Protein AF-A0A817BEB2-F1 (afdb_monomer)

Structure (mmCIF, N/CA/C/O backbone):
data_AF-A0A817BEB2-F1
#
_entry.id   AF-A0A817BEB2-F1
#
loop_
_atom_site.group_PDB
_atom_site.id
_atom_site.type_symbol
_atom_site.label_atom_id
_atom_site.label_alt_id
_atom_site.label_comp_id
_atom_site.label_asym_id
_atom_site.label_entity_id
_atom_site.label_seq_id
_atom_site.pdbx_PDB_ins_code
_atom_site.Cartn_x
_atom_site.Cartn_y
_atom_site.Cartn_z
_atom_site.occupancy
_atom_site.B_iso_or_equiv
_atom_site.auth_seq_id
_atom_site.auth_comp_id
_atom_site.auth_asym_id
_atom_site.auth_atom_id
_atom_site.pdbx_PDB_model_num
ATOM 1 N N . MET A 1 1 ? 2.318 13.592 32.454 1.00 37.03 1 MET A N 1
ATOM 2 C CA . MET A 1 1 ? 2.856 12.254 32.131 1.00 37.03 1 MET A CA 1
ATOM 3 C C . MET A 1 1 ? 2.737 12.042 30.629 1.00 37.03 1 MET A C 1
ATOM 5 O O . MET A 1 1 ? 1.643 11.786 30.157 1.00 37.03 1 MET A O 1
ATOM 9 N N . LEU A 1 2 ? 3.817 12.220 29.867 1.00 45.56 2 LEU A N 1
ATOM 10 C CA . LEU A 1 2 ? 3.842 11.837 28.451 1.00 45.56 2 LEU A CA 1
ATOM 11 C C . LEU A 1 2 ? 4.492 10.458 28.370 1.00 45.56 2 LEU A C 1
ATOM 13 O O . LEU A 1 2 ? 5.700 10.325 28.569 1.00 45.56 2 LEU A O 1
ATOM 17 N N . GLN A 1 3 ? 3.683 9.423 28.154 1.00 53.34 3 GLN A N 1
ATOM 18 C CA . GLN A 1 3 ? 4.190 8.072 27.961 1.00 53.34 3 GLN A CA 1
ATOM 19 C C . GLN A 1 3 ? 4.978 8.023 26.651 1.00 53.34 3 GLN A C 1
ATOM 21 O O . GLN A 1 3 ? 4.476 8.349 25.577 1.00 53.34 3 GLN A O 1
ATOM 26 N N . LYS A 1 4 ? 6.256 7.665 26.752 1.00 53.91 4 LYS A N 1
ATOM 27 C CA . LYS A 1 4 ? 7.192 7.636 25.631 1.00 53.91 4 LYS A CA 1
ATOM 28 C C . LYS A 1 4 ? 6.905 6.408 24.766 1.00 53.91 4 LYS A C 1
ATOM 30 O O . LYS A 1 4 ? 7.489 5.352 24.984 1.00 53.91 4 LYS A O 1
ATOM 35 N N . CYS A 1 5 ? 6.000 6.531 23.799 1.00 57.97 5 CYS A N 1
ATOM 36 C CA . CYS A 1 5 ? 5.703 5.452 22.859 1.00 57.97 5 CYS A CA 1
ATOM 37 C C . CYS A 1 5 ? 6.829 5.370 21.810 1.00 57.97 5 CYS A C 1
ATOM 39 O O . CYS A 1 5 ? 6.890 6.179 20.888 1.00 57.97 5 CYS A O 1
ATOM 41 N N . ARG A 1 6 ? 7.792 4.457 21.992 1.00 60.44 6 ARG A N 1
ATOM 42 C CA . ARG A 1 6 ? 8.896 4.209 21.041 1.00 60.44 6 ARG A CA 1
ATOM 43 C C . ARG A 1 6 ? 8.940 2.745 20.611 1.00 60.44 6 ARG A C 1
ATOM 45 O O . ARG A 1 6 ? 9.973 2.097 20.726 1.00 60.44 6 ARG A O 1
ATOM 52 N N . SER A 1 7 ? 7.820 2.215 20.128 1.00 78.56 7 SER A N 1
ATOM 53 C CA . SER A 1 7 ? 7.838 0.966 19.364 1.00 78.56 7 SER A CA 1
ATOM 54 C C . SER A 1 7 ? 8.165 1.287 17.906 1.00 78.56 7 SER A C 1
ATOM 56 O O . SER A 1 7 ? 7.307 1.761 17.164 1.00 78.56 7 SER A O 1
ATOM 58 N N . ALA A 1 8 ? 9.412 1.058 17.499 1.00 80.88 8 ALA A N 1
ATOM 59 C CA . ALA A 1 8 ? 9.789 1.055 16.092 1.00 80.88 8 ALA A CA 1
ATOM 60 C C . ALA A 1 8 ? 9.712 -0.382 15.565 1.00 80.88 8 ALA A C 1
ATOM 62 O O . ALA A 1 8 ? 10.234 -1.304 16.191 1.00 80.88 8 ALA A O 1
ATOM 63 N N . GLN A 1 9 ? 9.064 -0.570 14.420 1.00 89.19 9 GLN A N 1
ATOM 64 C CA . GLN A 1 9 ? 9.004 -1.847 13.714 1.00 89.19 9 GLN A CA 1
ATOM 65 C C . GLN A 1 9 ? 9.497 -1.650 12.280 1.00 89.19 9 GLN A C 1
ATOM 67 O O . GLN A 1 9 ? 9.379 -0.560 11.721 1.00 89.19 9 GLN A O 1
ATOM 72 N N . CYS A 1 10 ? 10.055 -2.705 11.688 1.00 94.38 10 CYS A N 1
ATOM 73 C CA . CYS A 1 10 ? 10.507 -2.710 10.302 1.00 94.38 10 CYS A CA 1
ATOM 74 C C . CYS A 1 10 ? 9.899 -3.913 9.575 1.00 94.38 10 CYS A C 1
ATOM 76 O O . CYS A 1 10 ? 9.942 -5.031 10.086 1.00 94.38 10 CYS A O 1
ATOM 78 N N . CYS A 1 11 ? 9.343 -3.682 8.386 1.00 95.25 11 CYS A N 1
ATOM 79 C CA . CYS A 1 11 ? 8.826 -4.730 7.514 1.00 95.25 11 CYS A CA 1
ATOM 80 C C . CYS A 1 11 ? 9.732 -4.852 6.283 1.00 95.25 11 CYS A C 1
ATOM 82 O O . CYS A 1 11 ? 9.803 -3.933 5.467 1.00 95.25 11 CYS A O 1
ATOM 84 N N . TYR A 1 12 ? 10.408 -5.991 6.139 1.00 97.00 12 TYR A N 1
ATOM 85 C CA . TYR A 1 12 ? 11.262 -6.284 4.988 1.00 97.00 12 TYR A CA 1
ATOM 86 C C . TYR A 1 12 ? 10.442 -6.969 3.887 1.00 97.00 12 TYR A C 1
ATOM 88 O O . TYR A 1 12 ? 10.278 -8.188 3.890 1.00 97.00 12 TYR A O 1
ATOM 96 N N . LYS A 1 13 ? 9.906 -6.182 2.945 1.00 96.69 13 LYS A N 1
ATOM 97 C CA . LYS A 1 13 ? 9.115 -6.686 1.807 1.00 96.69 13 LYS A CA 1
ATOM 98 C C . LYS A 1 13 ? 10.008 -6.901 0.583 1.00 96.69 13 LYS A C 1
ATOM 100 O O . LYS A 1 13 ? 10.314 -5.955 -0.136 1.00 96.69 13 LYS A O 1
ATOM 105 N N . LEU A 1 14 ? 10.435 -8.144 0.348 1.00 97.44 14 LEU A N 1
ATOM 106 C CA . LEU A 1 14 ? 11.187 -8.513 -0.855 1.00 97.44 14 LEU A CA 1
ATOM 107 C C . LEU A 1 14 ? 10.236 -8.642 -2.054 1.00 97.44 14 LEU A C 1
ATOM 109 O O . LEU A 1 14 ? 9.475 -9.603 -2.136 1.00 97.44 14 LEU A O 1
ATOM 113 N N . VAL A 1 15 ? 10.309 -7.700 -2.994 1.00 97.12 15 VAL A N 1
ATOM 114 C CA . VAL A 1 15 ? 9.489 -7.700 -4.215 1.00 97.12 15 VAL A CA 1
ATOM 115 C C . VAL A 1 15 ? 10.280 -8.288 -5.382 1.00 97.12 15 VAL A C 1
ATOM 117 O O . VAL A 1 15 ? 11.450 -7.965 -5.586 1.00 97.12 15 VAL A O 1
ATOM 120 N N . ARG A 1 16 ? 9.640 -9.167 -6.158 1.00 96.19 16 ARG A N 1
ATOM 121 C CA . ARG A 1 16 ? 10.175 -9.717 -7.410 1.00 96.19 16 ARG A CA 1
ATOM 122 C C . ARG A 1 16 ? 9.092 -9.652 -8.482 1.00 96.19 16 ARG A C 1
ATOM 124 O O . ARG A 1 16 ? 8.056 -10.290 -8.334 1.00 96.19 16 ARG A O 1
ATOM 131 N N . ALA A 1 17 ? 9.354 -8.921 -9.560 1.00 95.94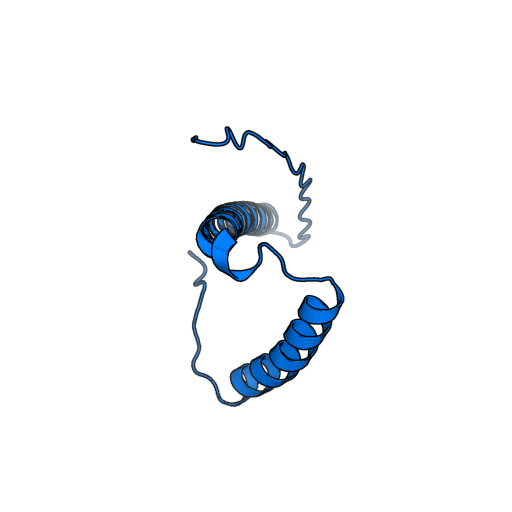 17 ALA A N 1
ATOM 132 C CA . ALA A 1 17 ? 8.501 -8.872 -10.741 1.00 95.94 17 ALA A CA 1
ATOM 133 C C . ALA A 1 17 ? 9.163 -9.668 -11.870 1.00 95.94 17 ALA A C 1
ATOM 135 O O . ALA A 1 17 ? 10.380 -9.606 -12.039 1.00 95.94 17 ALA A O 1
ATOM 136 N N . LYS A 1 18 ? 8.367 -10.435 -12.618 1.00 96.12 18 LYS A N 1
ATOM 137 C CA . LYS A 1 18 ? 8.821 -11.172 -13.800 1.00 96.12 18 LYS A CA 1
ATOM 138 C C . LYS A 1 18 ? 7.805 -10.986 -14.915 1.00 96.12 18 LYS A C 1
ATOM 140 O O . LYS A 1 18 ? 6.679 -11.465 -14.797 1.00 96.12 18 LYS A O 1
ATOM 145 N N . PHE A 1 19 ? 8.214 -10.351 -16.005 1.00 96.88 19 PHE A N 1
ATOM 146 C CA . PHE A 1 19 ? 7.360 -10.085 -17.157 1.00 96.88 19 PHE A CA 1
ATOM 147 C C . PHE A 1 19 ? 8.076 -10.456 -18.460 1.00 96.88 19 PHE A C 1
ATOM 149 O O . PHE A 1 19 ? 8.848 -9.690 -19.026 1.00 96.88 19 PHE A O 1
ATOM 156 N N . LYS A 1 20 ? 7.828 -11.674 -18.954 1.00 96.00 20 LYS A N 1
ATOM 157 C CA . LYS A 1 20 ? 8.536 -12.223 -20.118 1.00 96.00 20 LYS A CA 1
ATOM 158 C C . LYS A 1 20 ? 7.818 -11.871 -21.424 1.00 96.00 20 LYS A C 1
ATOM 160 O O . LYS A 1 20 ? 7.045 -12.674 -21.938 1.00 96.00 20 LYS A O 1
ATOM 165 N N . TRP A 1 21 ? 8.122 -10.699 -21.975 1.00 96.56 21 TRP A N 1
ATOM 166 C CA . TRP A 1 21 ? 7.662 -10.276 -23.301 1.00 96.56 21 TRP A CA 1
ATOM 167 C C . TRP A 1 21 ? 8.783 -9.542 -24.042 1.00 96.56 21 TRP A C 1
ATOM 169 O O . TRP A 1 21 ? 9.331 -8.548 -23.558 1.00 96.56 21 TRP A O 1
ATOM 179 N N . PHE A 1 22 ? 9.129 -10.040 -25.233 1.00 95.44 22 PHE A N 1
ATOM 180 C CA . PHE A 1 22 ? 10.133 -9.427 -26.101 1.00 95.44 22 PHE A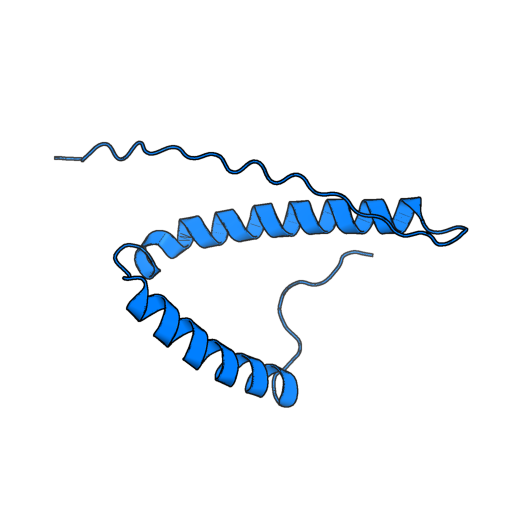 CA 1
ATOM 181 C C . PHE A 1 22 ? 9.839 -7.943 -26.388 1.00 95.44 22 PHE A C 1
ATOM 183 O O . PHE A 1 22 ? 8.727 -7.580 -26.762 1.00 95.44 22 PHE A O 1
ATOM 190 N N . GLY A 1 23 ? 10.848 -7.088 -26.216 1.00 94.81 23 GLY A N 1
ATOM 191 C CA . GLY A 1 23 ? 10.775 -5.655 -26.521 1.00 94.81 23 GLY A CA 1
ATOM 192 C C . GLY A 1 23 ? 10.225 -4.757 -25.406 1.00 94.81 23 GLY A C 1
ATOM 193 O O . GLY A 1 23 ? 10.481 -3.559 -25.442 1.00 94.81 23 GLY A O 1
ATOM 194 N N . ILE A 1 24 ? 9.531 -5.298 -24.396 1.00 96.81 24 ILE A N 1
ATOM 195 C CA . ILE A 1 24 ? 8.943 -4.489 -23.305 1.00 96.81 24 ILE A CA 1
ATOM 196 C C . ILE A 1 24 ? 9.210 -5.023 -21.889 1.00 96.81 24 ILE A C 1
ATOM 198 O O . ILE A 1 24 ? 8.831 -4.361 -20.926 1.00 96.81 24 ILE A O 1
ATOM 202 N N . GLN A 1 25 ? 9.895 -6.168 -21.748 1.00 96.88 25 GLN A N 1
ATOM 203 C CA . GLN A 1 25 ? 10.211 -6.797 -20.457 1.00 96.88 25 GLN A CA 1
ATOM 204 C C . GLN A 1 25 ? 10.730 -5.800 -19.411 1.00 96.88 25 GLN A C 1
ATOM 206 O O . GLN A 1 25 ? 10.057 -5.545 -18.416 1.00 96.88 25 GLN A O 1
ATOM 211 N N . THR A 1 26 ? 11.889 -5.190 -19.667 1.00 95.56 26 THR A N 1
ATOM 212 C CA . THR A 1 26 ? 12.554 -4.301 -18.706 1.00 95.56 26 THR A CA 1
ATOM 213 C C . THR A 1 26 ? 11.691 -3.096 -18.342 1.00 95.56 26 THR A C 1
ATOM 215 O O . THR A 1 26 ? 11.636 -2.704 -17.181 1.00 95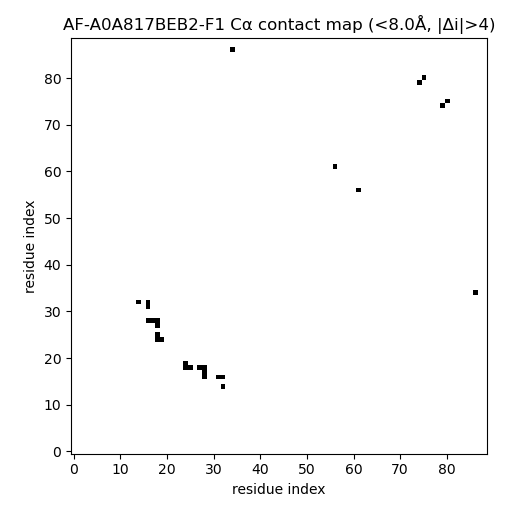.56 26 THR A O 1
ATOM 218 N N . ARG A 1 27 ? 10.984 -2.514 -19.322 1.00 95.25 27 ARG A N 1
ATOM 219 C CA . ARG A 1 27 ? 10.119 -1.350 -19.085 1.00 95.25 27 ARG A CA 1
ATOM 220 C C . ARG A 1 27 ? 8.986 -1.705 -18.126 1.00 95.25 27 ARG A C 1
ATOM 222 O O . ARG A 1 27 ? 8.765 -0.982 -17.163 1.00 95.25 27 ARG A O 1
ATOM 229 N N . VAL A 1 28 ? 8.293 -2.813 -18.372 1.00 96.00 28 VAL A N 1
ATOM 230 C CA . VAL A 1 28 ? 7.157 -3.230 -17.542 1.00 96.00 28 VAL A CA 1
ATOM 231 C C . VAL A 1 28 ? 7.615 -3.673 -16.154 1.00 96.00 28 VAL A C 1
ATOM 233 O O . VAL A 1 28 ? 6.989 -3.294 -15.169 1.00 96.00 28 VAL A O 1
ATOM 236 N N . GLU A 1 29 ? 8.723 -4.412 -16.048 1.00 96.94 29 GLU A N 1
ATOM 237 C CA . GLU A 1 29 ? 9.283 -4.802 -14.745 1.00 96.94 29 GLU A CA 1
ATOM 238 C C . GLU A 1 29 ? 9.659 -3.573 -13.904 1.00 96.94 29 GLU A C 1
ATOM 240 O O . GLU A 1 29 ? 9.339 -3.529 -12.716 1.00 96.94 29 GLU A O 1
ATOM 245 N N . ASN A 1 30 ? 10.243 -2.541 -14.523 1.00 95.25 30 ASN A N 1
ATOM 246 C CA . ASN A 1 30 ? 10.549 -1.280 -13.846 1.00 95.25 30 ASN A CA 1
ATOM 247 C C . ASN A 1 30 ? 9.284 -0.538 -13.397 1.00 95.25 30 ASN A C 1
ATOM 249 O O . ASN A 1 30 ? 9.226 -0.097 -12.253 1.00 95.25 30 ASN A O 1
ATOM 253 N N . ILE A 1 31 ? 8.257 -0.446 -14.254 1.00 95.06 31 ILE A N 1
ATOM 254 C CA . ILE A 1 31 ? 6.974 0.177 -13.889 1.00 95.06 31 ILE A CA 1
ATOM 255 C C . ILE A 1 31 ? 6.373 -0.531 -12.671 1.00 95.06 31 ILE A C 1
ATOM 257 O O . ILE A 1 31 ? 5.990 0.135 -11.715 1.00 95.06 31 ILE A O 1
ATOM 261 N N . ILE A 1 32 ? 6.335 -1.867 -12.657 1.00 95.19 32 ILE A N 1
ATOM 262 C CA . ILE A 1 32 ? 5.813 -2.628 -11.512 1.00 95.19 32 ILE A CA 1
ATOM 263 C C . ILE A 1 32 ? 6.580 -2.263 -10.236 1.00 95.19 32 ILE A C 1
ATOM 265 O O . ILE A 1 32 ? 5.957 -1.947 -9.226 1.00 95.19 32 ILE A O 1
ATOM 269 N N . MET A 1 33 ? 7.915 -2.240 -10.282 1.00 96.44 33 MET A N 1
ATOM 270 C CA . MET A 1 33 ? 8.728 -1.902 -9.108 1.00 96.44 33 MET A CA 1
ATOM 271 C C . MET A 1 33 ? 8.471 -0.478 -8.599 1.00 96.44 33 MET A C 1
ATOM 273 O O . MET A 1 33 ? 8.301 -0.283 -7.395 1.00 96.44 33 MET A O 1
ATOM 277 N N . THR A 1 34 ? 8.388 0.510 -9.492 1.00 94.88 34 THR A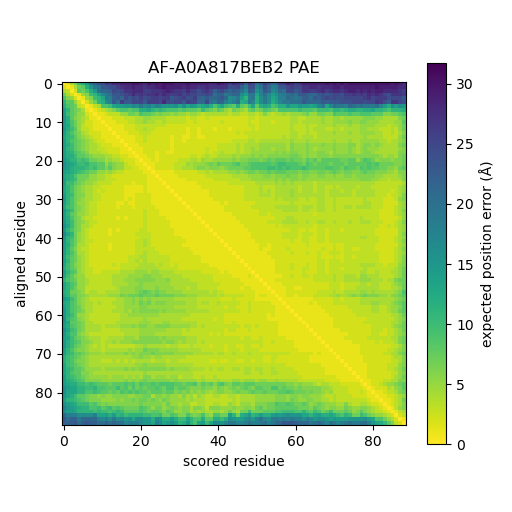 N 1
ATOM 278 C CA . THR A 1 34 ? 8.090 1.902 -9.118 1.00 94.88 34 THR A CA 1
ATOM 279 C C . THR A 1 34 ? 6.697 2.038 -8.503 1.00 94.88 34 THR A C 1
ATOM 281 O O . THR A 1 34 ? 6.519 2.737 -7.502 1.00 94.88 34 THR A O 1
ATOM 284 N N . GLN A 1 35 ? 5.705 1.343 -9.061 1.00 95.25 35 GLN A N 1
ATOM 285 C CA . GLN A 1 35 ? 4.334 1.396 -8.562 1.00 95.25 35 GLN A CA 1
ATOM 286 C C . GLN A 1 35 ? 4.189 0.690 -7.209 1.00 95.25 35 GLN A C 1
ATOM 288 O O . GLN A 1 35 ? 3.510 1.220 -6.331 1.00 95.25 35 GLN A O 1
ATOM 293 N N . GLU A 1 36 ? 4.876 -0.434 -6.992 1.00 95.81 36 GLU A N 1
ATOM 294 C CA . GLU A 1 36 ? 4.945 -1.118 -5.692 1.00 95.81 36 GLU A CA 1
ATOM 295 C C . GLU A 1 36 ? 5.590 -0.233 -4.616 1.00 95.81 36 GLU A C 1
ATOM 297 O O . GLU A 1 36 ? 5.065 -0.102 -3.506 1.00 95.81 36 GLU A O 1
ATOM 302 N N . GLU A 1 37 ? 6.689 0.455 -4.943 1.00 95.56 37 GLU A N 1
ATOM 303 C CA . GLU A 1 37 ? 7.315 1.403 -4.017 1.00 95.56 37 GLU A CA 1
ATOM 304 C C . GLU A 1 37 ? 6.347 2.534 -3.642 1.00 95.56 37 GLU A C 1
ATOM 306 O O . GLU A 1 37 ? 6.178 2.867 -2.461 1.00 95.56 37 GLU A O 1
ATOM 311 N N . ARG A 1 38 ? 5.667 3.111 -4.639 1.00 95.25 38 ARG A N 1
ATOM 312 C CA . ARG A 1 38 ? 4.691 4.184 -4.427 1.00 95.25 38 ARG A CA 1
ATOM 313 C C . ARG A 1 38 ? 3.490 3.705 -3.608 1.00 95.25 38 ARG A C 1
ATOM 315 O O . ARG A 1 38 ? 3.049 4.430 -2.710 1.00 95.25 38 ARG A O 1
ATOM 322 N N . LEU A 1 39 ? 2.998 2.492 -3.864 1.00 95.81 39 LEU A N 1
ATOM 323 C CA . LEU A 1 39 ? 1.932 1.852 -3.097 1.00 95.81 39 LEU A CA 1
ATOM 324 C C . LEU A 1 39 ? 2.344 1.696 -1.632 1.00 95.81 39 LEU A C 1
ATOM 326 O O . LEU A 1 39 ? 1.644 2.193 -0.751 1.00 95.81 39 LEU A O 1
ATOM 330 N N . PHE A 1 40 ? 3.494 1.077 -1.351 1.00 97.12 40 PHE A N 1
ATOM 331 C CA . PHE A 1 40 ? 3.945 0.868 0.025 1.00 97.12 40 PHE A CA 1
ATOM 332 C C . PHE A 1 40 ? 4.206 2.174 0.762 1.00 97.12 40 PHE A C 1
ATOM 334 O O . PHE A 1 40 ? 3.860 2.282 1.940 1.00 97.12 40 PHE A O 1
ATOM 341 N N . ARG A 1 41 ? 4.774 3.176 0.092 1.00 96.25 41 ARG A N 1
ATOM 342 C CA . ARG A 1 41 ? 5.011 4.491 0.689 1.00 96.25 41 ARG A CA 1
ATOM 343 C C . ARG A 1 41 ? 3.702 5.153 1.119 1.00 96.25 41 ARG A C 1
ATOM 345 O O . ARG A 1 41 ? 3.600 5.621 2.252 1.00 96.25 41 ARG A O 1
ATOM 352 N N . ASN A 1 42 ? 2.698 5.175 0.245 1.00 96.19 42 ASN A N 1
ATOM 353 C CA . ASN A 1 42 ? 1.405 5.788 0.551 1.00 96.19 42 ASN A CA 1
ATOM 354 C C . ASN A 1 42 ? 0.608 4.972 1.572 1.00 96.19 42 ASN A C 1
ATOM 356 O O . ASN A 1 42 ? 0.065 5.549 2.512 1.00 96.19 42 ASN A O 1
ATOM 360 N N . PHE A 1 43 ? 0.611 3.646 1.439 1.00 96.56 43 PHE A N 1
ATOM 361 C CA . PHE A 1 43 ? -0.054 2.735 2.364 1.00 96.56 43 PHE A CA 1
ATOM 362 C C . PHE A 1 43 ? 0.445 2.918 3.800 1.00 96.56 43 PHE A C 1
ATOM 364 O O . PHE A 1 43 ? -0.367 3.120 4.693 1.00 96.56 43 PHE A O 1
ATOM 371 N N . HIS A 1 44 ? 1.762 2.923 4.049 1.00 96.38 44 HIS A N 1
ATOM 372 C CA . HIS A 1 44 ? 2.263 3.073 5.424 1.00 96.38 44 HIS A CA 1
ATOM 373 C C . HIS A 1 44 ? 2.032 4.480 5.989 1.00 96.38 44 HIS A C 1
ATOM 375 O O . HIS A 1 44 ? 1.812 4.616 7.191 1.00 96.38 44 HIS A O 1
ATOM 381 N N . ARG A 1 45 ? 2.023 5.523 5.143 1.00 96.62 45 ARG A N 1
ATOM 382 C CA . ARG A 1 45 ? 1.611 6.872 5.567 1.00 96.62 45 ARG A CA 1
ATOM 383 C C . ARG A 1 45 ? 0.152 6.878 6.020 1.00 96.62 45 ARG A C 1
ATOM 385 O O . ARG A 1 45 ? -0.135 7.384 7.098 1.00 96.62 45 ARG A O 1
ATOM 392 N N . GLN A 1 46 ? -0.749 6.289 5.233 1.00 96.81 46 GLN A N 1
ATOM 393 C CA . GLN A 1 46 ? -2.170 6.176 5.581 1.00 96.81 46 GLN A CA 1
ATOM 394 C C . GLN A 1 46 ? -2.379 5.314 6.825 1.00 96.81 46 GLN A C 1
ATOM 396 O O . GLN A 1 46 ? -3.068 5.741 7.742 1.00 96.81 46 GLN A O 1
ATOM 401 N N . LEU A 1 47 ? -1.726 4.154 6.900 1.00 95.56 47 LEU A N 1
ATOM 402 C CA . LEU A 1 47 ? -1.781 3.250 8.046 1.00 95.56 47 LEU A CA 1
ATOM 403 C C . LEU A 1 47 ? -1.375 3.965 9.339 1.00 95.56 47 LEU A C 1
ATOM 405 O O . LEU A 1 47 ? -2.074 3.851 10.341 1.00 95.56 47 LEU A O 1
ATOM 409 N N . PHE A 1 48 ? -0.296 4.753 9.307 1.00 93.69 48 PHE A N 1
ATOM 410 C CA . PHE A 1 48 ? 0.116 5.554 10.457 1.00 93.69 48 PHE A CA 1
ATOM 411 C C . PHE A 1 48 ? -0.890 6.669 10.780 1.00 93.69 48 PHE A C 1
ATOM 413 O O . PHE A 1 48 ? -1.305 6.805 11.926 1.00 93.69 48 PHE A O 1
ATOM 420 N N . CYS A 1 49 ? -1.334 7.443 9.786 1.00 96.38 49 CYS A N 1
ATOM 421 C CA . CYS A 1 49 ? -2.320 8.511 9.992 1.00 96.38 49 CYS A CA 1
ATOM 422 C C . CYS A 1 49 ? -3.707 7.999 10.418 1.00 96.38 49 CYS A C 1
ATOM 424 O O . CYS A 1 49 ? -4.513 8.774 10.922 1.00 96.38 49 CYS A O 1
ATOM 426 N N . TRP A 1 50 ? -4.004 6.717 10.212 1.00 96.44 50 TRP A N 1
ATOM 427 C CA . TRP A 1 50 ? -5.238 6.069 10.652 1.00 96.44 50 TRP A CA 1
ATOM 428 C C . TRP A 1 50 ? -5.090 5.313 11.971 1.00 96.44 50 TRP A C 1
ATOM 430 O O . TRP A 1 50 ? -5.999 4.566 12.317 1.00 96.44 50 TRP A O 1
ATOM 440 N N . MET A 1 51 ? -3.998 5.512 12.719 1.00 94.88 51 MET A N 1
ATOM 441 C CA . MET A 1 51 ? -3.762 4.829 13.996 1.00 94.88 51 MET A CA 1
ATOM 442 C C . MET A 1 51 ? -4.953 4.916 14.947 1.00 94.88 51 MET A C 1
ATOM 444 O O . MET A 1 51 ? -5.391 3.886 15.445 1.00 94.88 51 MET A O 1
ATOM 448 N N . ASP A 1 52 ? -5.563 6.091 15.091 1.00 95.50 52 ASP A N 1
ATOM 449 C CA . ASP A 1 52 ? -6.730 6.292 15.963 1.00 95.50 52 ASP A CA 1
ATOM 450 C C . ASP A 1 52 ? -7.973 5.488 15.539 1.00 95.50 52 ASP A C 1
ATOM 452 O O . ASP A 1 52 ? -8.897 5.315 16.327 1.00 95.50 52 ASP A O 1
ATOM 456 N N . LYS A 1 53 ? -8.018 4.998 14.292 1.00 95.38 53 LYS A N 1
ATOM 457 C CA . LYS A 1 53 ? -9.143 4.217 13.759 1.00 95.38 53 LYS A CA 1
ATOM 458 C C . LYS A 1 53 ? -8.994 2.717 13.980 1.00 95.38 53 LYS A C 1
ATOM 460 O O . LYS A 1 53 ? -10.003 2.026 14.054 1.00 95.38 53 LYS A O 1
ATOM 465 N N . TRP A 1 54 ? -7.763 2.204 14.010 1.00 94.56 54 TRP A N 1
ATOM 466 C CA . TRP A 1 54 ? -7.508 0.764 14.127 1.00 94.56 54 TRP A CA 1
ATOM 467 C C . TRP A 1 54 ? -6.877 0.360 15.458 1.00 94.56 54 TRP A C 1
ATOM 469 O O . TRP A 1 54 ? -6.950 -0.808 15.840 1.00 94.56 54 TRP A O 1
ATOM 479 N N . TYR A 1 55 ? -6.260 1.294 16.182 1.00 94.12 55 TYR A N 1
ATOM 480 C CA . TYR A 1 55 ? -5.677 1.011 17.484 1.00 94.12 55 TYR A CA 1
ATOM 481 C C . TYR A 1 55 ? -6.777 0.644 18.486 1.00 94.12 55 TYR A C 1
ATOM 483 O O . TYR A 1 55 ? -7.692 1.423 18.736 1.00 94.12 55 TYR A O 1
ATOM 491 N N . GLY A 1 56 ? -6.678 -0.555 19.063 1.00 94.81 56 GLY A N 1
ATOM 492 C CA . GLY A 1 56 ? -7.666 -1.092 20.003 1.00 94.81 56 GLY A CA 1
ATOM 493 C C . GLY A 1 56 ? -8.727 -2.003 19.380 1.00 94.81 56 GLY A C 1
ATOM 494 O O . GLY A 1 56 ? -9.474 -2.622 20.133 1.00 94.81 56 GLY A O 1
ATOM 495 N N . LEU A 1 57 ? -8.768 -2.150 18.049 1.00 96.62 57 LEU A N 1
ATOM 496 C CA . LEU A 1 57 ? -9.619 -3.158 17.413 1.00 96.62 57 LEU A CA 1
ATOM 497 C C . LEU A 1 57 ? -9.152 -4.571 17.773 1.00 96.62 57 LEU A C 1
ATOM 499 O O . LEU A 1 57 ? -7.955 -4.875 17.772 1.00 96.62 57 LEU A O 1
ATOM 503 N N . THR A 1 58 ? -10.109 -5.454 18.037 1.00 98.06 58 THR A N 1
ATOM 504 C CA . THR A 1 58 ? -9.851 -6.886 18.166 1.00 98.06 58 THR A CA 1
ATOM 505 C C . THR A 1 58 ? -9.837 -7.547 16.791 1.00 98.06 58 THR A C 1
ATOM 507 O O . THR A 1 58 ? -10.386 -7.032 15.818 1.00 98.06 58 THR A O 1
ATOM 510 N N . MET A 1 59 ? -9.271 -8.751 16.699 1.00 97.62 59 MET A N 1
ATOM 511 C CA . MET A 1 59 ? -9.355 -9.531 15.461 1.00 97.62 59 MET A CA 1
ATOM 512 C C . MET A 1 59 ? -10.801 -9.827 15.043 1.00 97.62 59 MET A C 1
ATOM 514 O O . MET A 1 59 ? -11.060 -9.939 13.849 1.00 97.62 59 MET A O 1
ATOM 518 N N . GLN A 1 60 ? -11.737 -9.933 15.994 1.00 98.06 60 GLN A N 1
ATOM 519 C CA . GLN A 1 60 ? -13.150 -10.140 15.680 1.00 98.06 60 GLN A CA 1
ATOM 520 C C . GLN A 1 60 ? -13.756 -8.905 15.003 1.00 98.06 60 GLN A C 1
ATOM 522 O O . GLN A 1 60 ? -14.467 -9.053 14.011 1.00 98.06 60 GLN A O 1
ATOM 527 N N . ASP A 1 61 ? -13.416 -7.702 15.473 1.00 97.94 61 ASP A N 1
ATOM 528 C CA . ASP A 1 61 ? -13.853 -6.446 14.849 1.00 97.94 61 ASP A CA 1
ATOM 529 C C . ASP A 1 61 ? -13.322 -6.336 13.415 1.00 97.94 61 ASP A C 1
ATOM 531 O O . ASP A 1 61 ? -14.063 -5.979 12.500 1.00 97.94 61 ASP A O 1
ATOM 535 N N . ILE A 1 62 ? -12.063 -6.736 13.193 1.00 97.56 62 ILE A N 1
ATOM 536 C CA . ILE A 1 62 ? -11.475 -6.793 11.848 1.00 97.56 62 ILE A CA 1
ATOM 537 C C . ILE A 1 62 ? -12.271 -7.731 10.933 1.00 97.56 62 ILE A C 1
ATOM 539 O O . ILE A 1 62 ? -12.561 -7.347 9.805 1.00 97.56 62 ILE A O 1
ATOM 543 N N . ARG A 1 63 ? -12.694 -8.918 11.398 1.00 98.06 63 ARG A N 1
ATOM 544 C CA . ARG A 1 63 ? -13.512 -9.839 10.579 1.00 98.06 63 ARG A CA 1
ATOM 545 C C . ARG A 1 63 ? -14.864 -9.247 10.187 1.00 98.06 63 ARG A C 1
ATOM 547 O O . ARG A 1 63 ? -15.323 -9.475 9.071 1.00 98.06 63 ARG A O 1
ATOM 554 N N . VAL A 1 64 ? -15.493 -8.485 11.083 1.00 97.88 64 VAL A N 1
ATOM 555 C CA . VAL A 1 64 ? -16.755 -7.787 10.788 1.00 97.88 64 VAL A CA 1
ATOM 556 C C . VAL A 1 64 ? -16.534 -6.704 9.728 1.00 97.88 64 VAL A C 1
ATOM 558 O O . VAL A 1 64 ? -17.305 -6.619 8.773 1.00 97.88 64 VAL A O 1
ATOM 561 N N . ILE A 1 65 ? -15.455 -5.923 9.849 1.00 97.44 65 ILE A N 1
ATOM 562 C CA . ILE A 1 65 ? -15.082 -4.900 8.862 1.00 97.44 65 ILE A CA 1
ATOM 563 C C . ILE A 1 65 ? -14.770 -5.540 7.504 1.00 97.44 65 ILE A C 1
ATOM 565 O O . ILE A 1 65 ? -15.239 -5.040 6.485 1.00 97.44 65 ILE A O 1
ATOM 569 N N . GLU A 1 66 ? -14.020 -6.646 7.466 1.00 97.75 66 GLU A N 1
ATOM 570 C CA . GLU A 1 66 ? -13.720 -7.383 6.231 1.00 97.75 66 GLU A CA 1
ATOM 571 C C . GLU A 1 66 ? -15.006 -7.829 5.518 1.00 97.75 66 GLU A C 1
ATOM 573 O O . GLU A 1 66 ? -15.141 -7.596 4.318 1.00 97.75 66 GLU A O 1
ATOM 578 N N . ALA A 1 67 ? -15.971 -8.403 6.248 1.00 97.50 67 ALA A N 1
ATOM 579 C CA . ALA A 1 67 ? -17.246 -8.848 5.682 1.00 97.50 67 ALA A CA 1
ATOM 580 C C . ALA A 1 67 ? -18.056 -7.687 5.078 1.00 97.50 67 ALA A C 1
ATOM 582 O O . ALA A 1 67 ? -18.489 -7.776 3.930 1.00 97.50 67 ALA A O 1
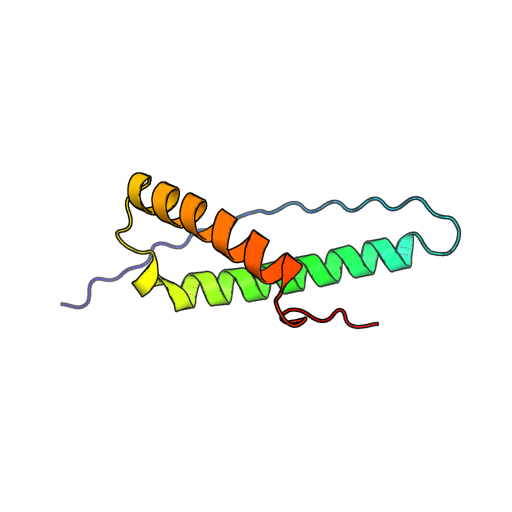ATOM 583 N N . ALA A 1 68 ? -18.193 -6.575 5.807 1.00 97.44 68 ALA A N 1
ATOM 584 C CA . ALA A 1 68 ? -18.883 -5.385 5.305 1.00 97.44 68 ALA A CA 1
ATOM 585 C C . ALA A 1 68 ? -18.163 -4.761 4.093 1.00 97.44 68 ALA A C 1
ATOM 587 O O . ALA A 1 68 ? -18.800 -4.368 3.116 1.00 97.44 68 ALA A O 1
ATOM 588 N N . THR A 1 69 ? -16.827 -4.726 4.125 1.00 97.44 69 THR A N 1
ATOM 589 C CA . THR A 1 69 ? -16.001 -4.175 3.039 1.00 97.44 69 THR A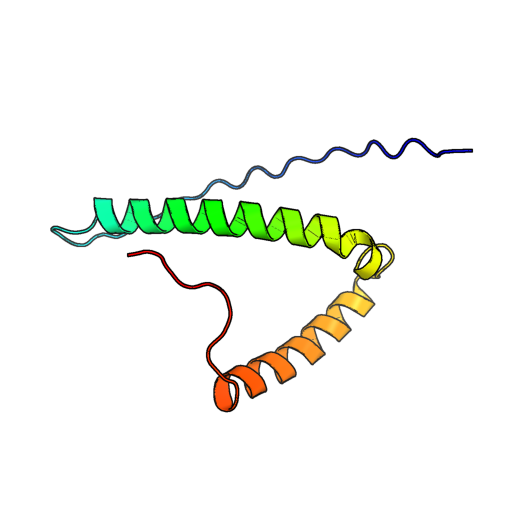 CA 1
ATOM 590 C C . THR A 1 69 ? -16.145 -4.992 1.754 1.00 97.44 69 THR A C 1
ATOM 592 O O . THR A 1 69 ? -16.123 -4.418 0.670 1.00 97.44 69 THR A O 1
ATOM 595 N N . ILE A 1 70 ? -16.315 -6.318 1.835 1.00 97.38 70 ILE A N 1
ATOM 596 C CA . ILE A 1 70 ? -16.545 -7.163 0.650 1.00 97.38 70 ILE A CA 1
ATOM 597 C C . ILE A 1 70 ? -17.818 -6.726 -0.084 1.00 97.38 70 ILE A C 1
ATOM 599 O O . ILE A 1 70 ? -17.778 -6.504 -1.294 1.00 97.38 70 ILE A O 1
ATOM 603 N N . GLU A 1 71 ? -18.927 -6.563 0.641 1.00 96.06 71 GLU A N 1
ATOM 604 C CA . GLU A 1 71 ? -20.207 -6.146 0.058 1.00 96.06 71 GLU A CA 1
ATOM 605 C C . GLU A 1 71 ? -20.126 -4.734 -0.541 1.00 96.06 71 GLU A C 1
ATOM 607 O O . GLU A 1 71 ? -20.599 -4.497 -1.658 1.00 96.06 71 GLU A O 1
ATOM 612 N N . GLU A 1 72 ? -19.480 -3.805 0.171 1.00 96.75 72 GLU A N 1
ATOM 613 C CA . GLU A 1 72 ? -19.273 -2.430 -0.289 1.00 96.75 72 GLU A CA 1
ATOM 614 C C . GLU A 1 72 ? -18.425 -2.382 -1.567 1.00 96.75 72 GLU A C 1
ATOM 616 O O . GLU A 1 72 ? -18.835 -1.768 -2.555 1.00 96.75 72 GLU A O 1
ATOM 621 N N . LEU A 1 73 ? -17.285 -3.081 -1.596 1.00 96.56 73 LEU A N 1
ATOM 622 C CA . LEU A 1 73 ? -16.402 -3.128 -2.764 1.00 96.56 73 LEU A CA 1
ATOM 623 C C . LEU A 1 73 ? -17.085 -3.769 -3.977 1.00 96.56 73 LEU A C 1
ATOM 625 O O . LEU A 1 73 ? -16.875 -3.319 -5.106 1.00 96.56 73 LEU A O 1
ATOM 629 N N . ASP A 1 74 ? -17.918 -4.792 -3.776 1.00 97.00 74 ASP A N 1
ATOM 630 C CA . ASP A 1 74 ? -18.666 -5.413 -4.871 1.00 97.00 74 ASP A CA 1
ATOM 631 C C . ASP A 1 74 ? -19.725 -4.482 -5.460 1.00 97.00 74 ASP A C 1
ATOM 633 O O . ASP A 1 74 ? -19.922 -4.468 -6.682 1.00 97.00 74 ASP A O 1
ATOM 637 N N . LYS A 1 75 ? -20.382 -3.680 -4.618 1.00 97.06 75 LYS A N 1
ATOM 638 C CA . LYS A 1 75 ? -21.310 -2.643 -5.072 1.00 97.06 75 LYS A CA 1
ATOM 639 C C . LYS A 1 75 ? -20.574 -1.537 -5.824 1.00 97.06 75 LYS A C 1
ATOM 641 O O . LYS A 1 75 ? -20.943 -1.212 -6.952 1.00 97.06 75 LYS A O 1
ATOM 646 N N . GLU A 1 76 ? -19.499 -1.000 -5.251 1.00 96.25 76 GLU A N 1
ATOM 647 C CA . GLU A 1 76 ? -18.703 0.056 -5.882 1.00 96.25 76 GLU A CA 1
ATOM 648 C C . GLU A 1 76 ? -18.092 -0.382 -7.214 1.00 96.25 76 GLU A C 1
ATOM 650 O O . GLU A 1 76 ? -18.019 0.411 -8.149 1.00 96.25 76 GLU A O 1
ATOM 655 N N . ARG A 1 77 ? -17.696 -1.650 -7.347 1.00 95.06 77 ARG A N 1
ATOM 656 C CA . ARG A 1 77 ? -17.183 -2.188 -8.611 1.00 95.06 77 ARG A CA 1
ATOM 657 C C . ARG A 1 77 ? -18.237 -2.205 -9.722 1.00 95.06 77 ARG A C 1
ATOM 659 O O . ARG A 1 77 ? -17.873 -2.074 -10.889 1.00 95.06 77 ARG A O 1
ATOM 666 N N . LYS A 1 78 ? -19.514 -2.409 -9.380 1.00 95.88 78 LYS A N 1
ATOM 667 C CA . LYS A 1 78 ? -20.628 -2.481 -10.343 1.00 95.88 78 LYS A CA 1
ATOM 668 C C . LYS A 1 78 ? -21.199 -1.105 -10.682 1.00 95.88 78 LYS A C 1
ATOM 670 O O . LYS A 1 78 ? -21.521 -0.855 -11.838 1.00 95.88 78 LYS A O 1
ATOM 675 N N . GLU A 1 79 ? -21.342 -0.245 -9.678 1.00 96.44 79 GLU A N 1
ATOM 676 C CA . GLU A 1 79 ? -22.131 0.993 -9.763 1.00 96.44 79 GLU A CA 1
ATOM 677 C C . GLU A 1 79 ? -21.292 2.263 -9.553 1.00 96.44 79 GLU A C 1
ATOM 679 O O . GLU A 1 79 ? -21.730 3.366 -9.883 1.00 96.44 79 GLU A O 1
ATOM 684 N N . GLY A 1 80 ? -20.098 2.132 -8.976 1.00 93.38 80 GLY A N 1
ATOM 685 C CA . GLY A 1 80 ? -19.258 3.251 -8.574 1.00 93.38 80 GLY A CA 1
ATOM 686 C C . GLY A 1 80 ? -18.523 3.921 -9.734 1.00 93.38 80 GLY A C 1
ATOM 687 O O . GLY A 1 80 ? -18.262 3.342 -10.790 1.00 93.38 80 GLY A O 1
ATOM 688 N N . GLN A 1 81 ? -18.139 5.177 -9.514 1.00 94.25 81 GLN A N 1
ATOM 689 C CA . GLN A 1 81 ? -17.276 5.909 -10.437 1.00 94.25 81 GLN A CA 1
ATOM 690 C C . GLN A 1 81 ? -15.814 5.483 -10.263 1.00 94.25 81 GLN A C 1
ATOM 692 O O . GLN A 1 81 ? -15.361 5.187 -9.154 1.00 94.25 81 GLN A O 1
ATOM 697 N N . LYS A 1 82 ? -15.047 5.500 -11.360 1.00 92.50 82 LYS A N 1
ATOM 698 C CA . LYS A 1 82 ? -13.601 5.246 -11.316 1.00 92.50 82 LYS A CA 1
ATOM 699 C C . LYS A 1 82 ? -12.925 6.266 -10.399 1.00 92.50 82 LYS A C 1
ATOM 701 O O . LYS A 1 82 ? -13.085 7.469 -10.583 1.00 92.50 82 LYS A O 1
ATOM 706 N N . ARG A 1 83 ? -12.151 5.776 -9.433 1.00 93.31 83 ARG A N 1
ATOM 707 C CA . ARG A 1 83 ? -11.465 6.590 -8.425 1.00 93.31 83 ARG A CA 1
ATOM 708 C C . ARG A 1 83 ? -10.169 5.925 -7.974 1.00 93.31 83 ARG A C 1
ATOM 710 O O . ARG A 1 83 ? -9.952 4.742 -8.221 1.00 93.31 83 ARG A O 1
ATOM 717 N N . GLY A 1 84 ? -9.349 6.681 -7.253 1.00 90.19 84 GLY A N 1
ATOM 718 C CA . GLY A 1 84 ? -8.141 6.173 -6.615 1.00 90.19 84 GLY A CA 1
ATOM 719 C C . GLY A 1 84 ? -6.884 6.397 -7.446 1.00 90.19 84 GLY A C 1
ATOM 720 O O . GLY A 1 84 ? -6.706 7.442 -8.066 1.00 90.19 84 GLY A O 1
ATOM 721 N N . PHE A 1 85 ? -5.972 5.435 -7.374 1.00 86.62 85 PHE A N 1
ATOM 722 C CA . PHE A 1 85 ? -4.630 5.555 -7.920 1.00 86.62 85 PHE A CA 1
ATOM 723 C C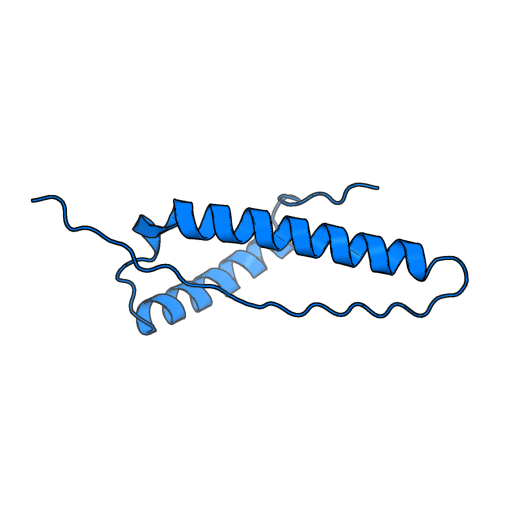 . PHE A 1 85 ? -4.641 5.534 -9.453 1.00 86.62 85 PHE A C 1
ATOM 725 O O . PHE A 1 85 ? -5.134 4.586 -10.061 1.00 86.62 85 PHE A O 1
ATOM 732 N N . VAL A 1 86 ? -4.075 6.566 -10.074 1.00 86.81 86 VAL A N 1
ATOM 733 C CA . VAL A 1 86 ? -3.878 6.632 -11.526 1.00 86.81 86 VAL A CA 1
ATOM 734 C C . VAL A 1 86 ? -2.420 6.292 -11.812 1.00 86.81 86 VAL A C 1
ATOM 736 O O . VAL A 1 86 ? -1.522 6.846 -11.176 1.00 86.81 86 VAL A O 1
ATOM 739 N N . GLY A 1 87 ? -2.187 5.346 -12.724 1.00 74.88 87 GLY A N 1
ATOM 740 C CA . GLY A 1 87 ? -0.838 5.026 -13.18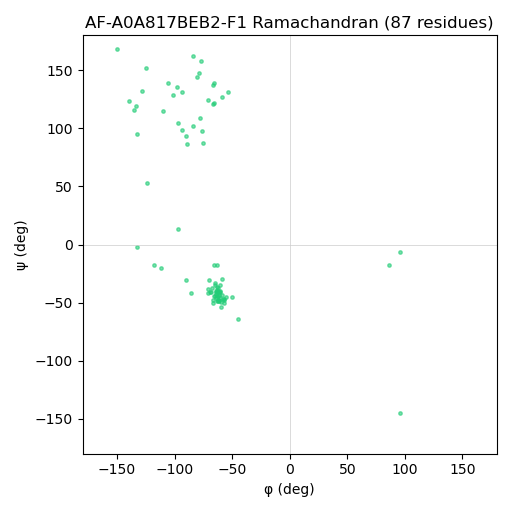1 1.00 74.88 87 GLY A CA 1
ATOM 741 C C . GLY A 1 87 ? -0.240 6.195 -13.961 1.00 74.88 87 GLY A C 1
ATOM 742 O O . GLY A 1 87 ? -0.939 6.815 -14.757 1.00 74.88 87 GLY A O 1
ATOM 743 N N . GLU A 1 88 ? 1.030 6.497 -13.713 1.00 65.00 88 GLU A N 1
ATOM 744 C CA . GLU A 1 88 ? 1.814 7.387 -14.576 1.00 65.00 88 GLU A CA 1
ATOM 745 C C . GL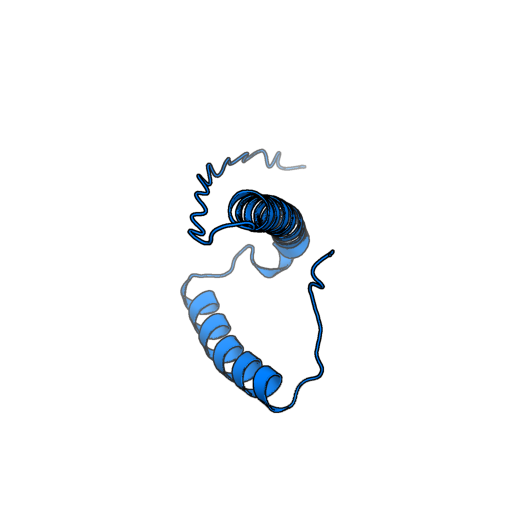U A 1 88 ? 2.306 6.573 -15.793 1.00 65.00 88 GLU A C 1
ATOM 747 O O . GLU A 1 88 ? 2.541 5.368 -15.655 1.00 65.00 88 GLU A O 1
ATOM 752 N N . GLU A 1 89 ? 2.365 7.198 -16.976 1.00 53.56 89 GLU A N 1
ATOM 753 C CA . GLU A 1 89 ? 2.734 6.571 -18.269 1.00 53.56 89 GLU A CA 1
ATOM 754 C C . GLU A 1 89 ? 4.213 6.146 -18.390 1.00 53.56 89 GLU A C 1
ATOM 756 O O . GLU A 1 89 ? 5.081 6.820 -17.792 1.00 53.56 89 GLU A O 1
#

Foldseek 3Di:
DDDPPDDDDDDDDDDDDADDDPPCGVVVRVLVVVVVVVCVVVVVVVVVVCCVVCPPDDVVNVVVVVVVVVVVVVCCVVPNDDDDDDRDD

Radius of gyration: 18.44 Å; Cα contacts (8 Å, |Δi|>4): 14; chains: 1; bounding box: 35×24×59 Å

Secondary structure (DSSP, 8-state):
---------------------TTTHHHHHHHHHHHHHHHHHHHHHHHHHTHHHHTT--HHHHHHHHHHHHHHHHHHHHHPPP-SPPPP-

Sequence (89 aa):
MLQKCRSAQCCYKLVRAKFKWFGIQTRVENIIMTQEERLFRNFHRQLFCWMDKWYGLTMQDIRVIEAATIEELDKERKEGQKRGFVGEE

pLDDT: mean 91.31, std 12.75, range [37.03, 98.06]

Mean predicted aligned error: 5.56 Å

Solvent-accessible surface area (backbone atoms only — not comparable to full-atom values): 5903 Å² total; per-residue (Å²): 137,84,80,83,85,76,86,83,85,86,83,90,81,87,82,84,77,86,51,97,45,92,97,47,26,70,63,52,37,50,50,52,54,55,50,52,52,53,48,53,55,51,48,54,50,50,54,59,75,40,37,87,77,54,66,87,64,50,74,68,56,50,54,54,50,52,56,55,46,52,58,50,51,57,48,41,73,74,74,48,79,94,79,80,90,75,83,82,135